Protein AF-Q2ERJ0-F1 (afdb_monomer)

pLDDT: mean 98.0, std 1.21, range [88.62, 98.75]

Sequence (90 aa):
AHIDLIIGPRGSPAESAFANALVNNKDGFTSLLAVVAPNLLTKPATVMFNKVTIKGAKQAVQMFGPAQRAVAMAVADCVEDGTIPANEAD

Structure (mmCIF, N/CA/C/O backbone):
data_AF-Q2ERJ0-F1
#
_entry.id   AF-Q2ERJ0-F1
#
loop_
_atom_site.group_PDB
_atom_site.id
_atom_site.type_symbol
_atom_site.label_atom_id
_atom_site.label_alt_id
_atom_site.label_comp_id
_atom_site.label_asym_id
_atom_site.label_entity_id
_atom_site.label_seq_id
_atom_site.pdbx_PDB_ins_code
_atom_site.Cartn_x
_atom_site.Cartn_y
_atom_site.Cartn_z
_atom_site.occupancy
_atom_site.B_iso_or_equiv
_atom_site.auth_seq_id
_atom_site.auth_comp_id
_atom_site.auth_asym_id
_atom_site.auth_atom_id
_atom_site.pdbx_PDB_model_num
ATOM 1 N N . ALA A 1 1 ? 10.138 -12.151 -0.424 1.00 88.62 1 ALA A N 1
ATOM 2 C CA . ALA A 1 1 ? 9.853 -10.703 -0.333 1.00 88.62 1 ALA A CA 1
ATOM 3 C C . ALA A 1 1 ? 10.356 -10.196 1.014 1.00 88.62 1 ALA A C 1
ATOM 5 O O . ALA A 1 1 ? 10.465 -11.007 1.923 1.00 88.62 1 ALA A O 1
ATOM 6 N N . HIS A 1 2 ? 10.680 -8.909 1.140 1.00 98.19 2 HIS A N 1
ATOM 7 C CA . HIS A 1 2 ? 11.059 -8.305 2.420 1.00 98.19 2 HIS A CA 1
ATOM 8 C C . HIS A 1 2 ? 10.272 -7.005 2.599 1.00 98.19 2 HIS A C 1
ATOM 10 O O . HIS A 1 2 ? 10.421 -6.086 1.791 1.00 98.19 2 HIS A O 1
ATOM 16 N N . ILE A 1 3 ? 9.414 -6.959 3.618 1.00 98.38 3 ILE A N 1
ATOM 17 C CA . ILE A 1 3 ? 8.473 -5.868 3.882 1.00 98.38 3 ILE A CA 1
ATOM 18 C C . ILE A 1 3 ? 8.891 -5.169 5.175 1.00 98.38 3 ILE A C 1
ATOM 20 O O . ILE A 1 3 ? 9.033 -5.835 6.193 1.00 98.38 3 ILE A O 1
ATOM 24 N N . ASP A 1 4 ? 9.054 -3.844 5.113 1.00 98.62 4 ASP A N 1
ATOM 25 C CA . ASP A 1 4 ? 9.016 -3.004 6.317 1.00 98.62 4 ASP A CA 1
ATOM 26 C C . ASP A 1 4 ? 7.642 -2.341 6.319 1.00 98.62 4 ASP A C 1
ATOM 28 O O . ASP A 1 4 ? 7.227 -1.809 5.286 1.00 98.62 4 ASP A O 1
ATOM 32 N N . LEU A 1 5 ? 6.931 -2.411 7.441 1.00 98.62 5 LEU A N 1
ATOM 33 C CA . LEU A 1 5 ? 5.539 -1.989 7.539 1.00 98.62 5 LEU A CA 1
ATOM 34 C C . LEU A 1 5 ? 5.330 -1.134 8.784 1.00 98.62 5 LEU A C 1
ATOM 36 O O . LEU A 1 5 ? 5.888 -1.407 9.844 1.00 98.62 5 LEU A O 1
ATOM 40 N N . ILE A 1 6 ? 4.494 -0.110 8.634 1.00 98.62 6 ILE A N 1
ATOM 41 C CA . ILE A 1 6 ? 3.970 0.704 9.726 1.00 98.62 6 ILE A CA 1
ATOM 42 C C . 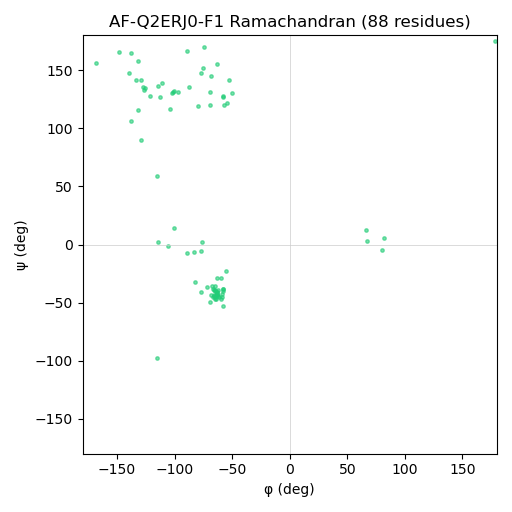ILE A 1 6 ? 2.449 0.688 9.601 1.00 98.62 6 ILE A C 1
ATOM 44 O O . ILE A 1 6 ? 1.916 0.870 8.508 1.00 98.62 6 ILE A O 1
ATOM 48 N N . ILE A 1 7 ? 1.771 0.495 10.726 1.00 98.50 7 ILE A N 1
ATOM 49 C CA . ILE A 1 7 ? 0.327 0.656 10.875 1.00 98.50 7 ILE A CA 1
ATOM 50 C C . ILE A 1 7 ? 0.081 1.547 12.091 1.00 98.50 7 ILE A C 1
ATOM 52 O O . ILE A 1 7 ? 0.803 1.465 13.086 1.00 98.50 7 ILE A O 1
ATOM 56 N N . GLY A 1 8 ? -0.905 2.431 12.005 1.00 98.31 8 GLY A N 1
ATOM 57 C CA . GLY A 1 8 ? -1.277 3.287 13.120 1.00 98.31 8 GLY A CA 1
ATOM 58 C C . GLY A 1 8 ? -2.601 4.000 12.869 1.00 98.31 8 GLY A C 1
ATOM 59 O O . GLY A 1 8 ? -2.987 4.171 11.712 1.00 98.31 8 GLY A O 1
ATOM 60 N N . PRO A 1 9 ? -3.295 4.416 13.939 1.00 98.44 9 PRO A N 1
ATOM 61 C CA . PRO A 1 9 ? -4.597 5.055 13.832 1.00 98.44 9 PRO A CA 1
ATOM 62 C C . PRO A 1 9 ? -4.483 6.502 13.337 1.00 98.44 9 PRO A C 1
ATOM 64 O O . PRO A 1 9 ? -3.400 7.103 13.313 1.00 98.44 9 PRO A O 1
ATOM 67 N N . ARG A 1 10 ? -5.633 7.094 13.012 1.00 98.06 10 ARG A N 1
ATOM 68 C CA . ARG A 1 10 ? -5.780 8.539 12.798 1.00 98.06 10 ARG A CA 1
ATOM 69 C C . ARG A 1 10 ? -5.229 9.336 13.991 1.00 98.06 10 ARG A C 1
ATOM 71 O O . ARG A 1 10 ? -5.377 8.931 15.141 1.00 98.06 10 ARG A O 1
ATOM 78 N N . GLY A 1 11 ? -4.578 10.462 13.718 1.00 98.12 11 GLY A N 1
ATOM 79 C CA . GLY A 1 11 ? -3.915 11.315 14.706 1.00 98.12 11 GLY A CA 1
ATOM 80 C C . GLY A 1 11 ? -2.529 10.827 15.142 1.00 98.12 11 GLY A C 1
ATOM 81 O O . GLY A 1 11 ? -1.851 11.525 15.894 1.00 98.12 11 GLY A O 1
ATOM 82 N N . SER A 1 12 ? -2.081 9.655 14.681 1.00 98.69 12 SER A N 1
ATOM 83 C CA . SER A 1 12 ? -0.749 9.128 14.992 1.00 98.69 12 SER A CA 1
ATOM 84 C C . SER A 1 12 ? 0.314 9.583 13.977 1.00 98.69 12 SER A C 1
ATOM 86 O O . SER A 1 12 ? -0.017 10.031 12.875 1.00 98.69 12 SER A O 1
ATOM 88 N N . PRO A 1 13 ? 1.616 9.405 14.276 1.00 98.69 13 PRO A N 1
ATOM 89 C CA . PRO A 1 13 ? 2.682 9.636 13.300 1.00 98.69 13 PRO A CA 1
ATOM 90 C C . PRO A 1 13 ? 2.536 8.835 11.996 1.00 98.69 13 PRO A C 1
ATOM 92 O O . PRO A 1 13 ? 3.068 9.266 10.974 1.00 98.69 13 PRO A O 1
ATOM 95 N N . ALA A 1 14 ? 1.809 7.708 12.003 1.00 98.62 14 ALA A N 1
ATOM 96 C CA . ALA A 1 14 ? 1.554 6.918 10.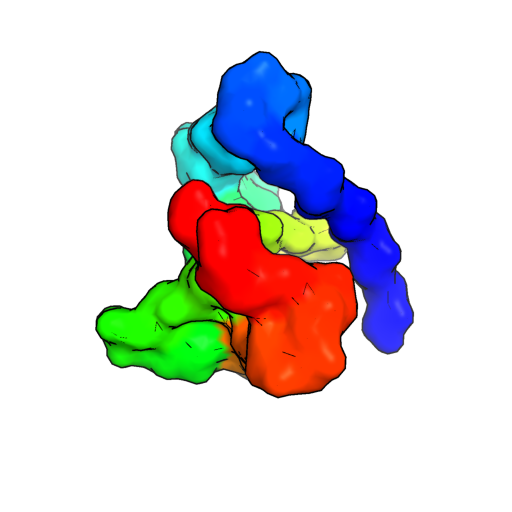800 1.00 98.62 14 ALA A CA 1
ATOM 97 C C . ALA A 1 14 ? 0.685 7.678 9.780 1.00 98.62 14 ALA A C 1
ATOM 99 O O . ALA A 1 14 ? 0.990 7.637 8.590 1.00 98.62 14 ALA A O 1
ATOM 100 N N . GLU A 1 15 ? -0.327 8.434 10.227 1.00 98.69 15 GLU A N 1
ATOM 101 C CA . GLU A 1 15 ? -1.178 9.250 9.341 1.00 98.69 15 GLU A CA 1
ATOM 102 C C . GLU A 1 15 ? -0.361 10.363 8.666 1.00 98.69 15 GLU A C 1
ATOM 104 O O . GLU A 1 15 ? -0.403 10.535 7.445 1.00 98.69 15 GLU A O 1
ATOM 109 N N . SER A 1 16 ? 0.454 11.077 9.445 1.00 98.56 16 SER A N 1
ATOM 110 C CA . SER A 1 16 ? 1.336 12.125 8.918 1.00 98.56 16 SER A CA 1
ATOM 111 C C . SER A 1 16 ? 2.385 11.560 7.955 1.00 98.56 16 SER A C 1
ATOM 113 O O . SER A 1 16 ? 2.640 12.143 6.900 1.00 98.56 16 SER A O 1
ATOM 115 N N . ALA A 1 17 ? 2.998 10.419 8.289 1.00 98.69 17 ALA A N 1
ATOM 116 C CA . ALA A 1 17 ? 3.961 9.752 7.416 1.00 98.69 17 ALA A CA 1
ATOM 117 C C . ALA A 1 17 ? 3.311 9.290 6.104 1.00 98.69 17 ALA A C 1
ATOM 119 O O . ALA A 1 17 ? 3.903 9.483 5.043 1.00 98.69 17 ALA A O 1
ATOM 120 N N . PHE A 1 18 ? 2.088 8.755 6.162 1.00 98.62 18 PHE A N 1
ATOM 121 C CA . PHE A 1 18 ? 1.304 8.370 4.989 1.00 98.62 18 PHE A CA 1
ATOM 122 C C . PHE A 1 18 ? 1.084 9.556 4.043 1.00 98.62 18 PHE A C 1
ATOM 124 O O . PHE A 1 18 ? 1.431 9.476 2.861 1.00 98.62 18 PHE A O 1
ATOM 131 N N . ALA A 1 19 ? 0.563 10.674 4.563 1.00 98.56 19 ALA A N 1
ATOM 132 C CA . ALA A 1 19 ? 0.267 11.855 3.754 1.00 98.56 19 ALA A CA 1
ATOM 133 C C . ALA A 1 19 ? 1.539 12.430 3.112 1.00 98.56 19 ALA A C 1
ATOM 135 O O . ALA A 1 19 ? 1.561 12.717 1.914 1.00 98.56 19 ALA A O 1
ATOM 136 N N . ASN A 1 20 ? 2.623 12.520 3.887 1.00 98.56 20 ASN A N 1
ATOM 137 C CA . ASN A 1 20 ? 3.913 13.009 3.404 1.00 98.56 20 ASN A CA 1
ATOM 138 C C . ASN A 1 20 ? 4.548 12.076 2.362 1.00 98.56 20 ASN A C 1
ATOM 140 O O . ASN A 1 20 ? 5.147 12.556 1.401 1.00 98.56 20 ASN A O 1
ATOM 144 N N . ALA A 1 21 ? 4.425 10.756 2.528 1.00 98.31 21 ALA A N 1
ATOM 145 C CA . ALA A 1 21 ? 4.960 9.785 1.577 1.00 98.31 21 ALA A CA 1
ATOM 146 C C . ALA A 1 21 ? 4.263 9.881 0.214 1.00 98.31 21 ALA A C 1
ATOM 148 O O . ALA A 1 21 ? 4.933 9.797 -0.815 1.00 98.31 21 ALA A O 1
ATOM 149 N N . LEU A 1 22 ? 2.941 10.084 0.205 1.00 98.31 22 LEU A N 1
ATOM 150 C CA . LEU A 1 22 ? 2.140 10.121 -1.019 1.00 98.31 22 LEU A CA 1
ATOM 151 C C . LEU A 1 22 ? 2.458 11.334 -1.907 1.00 98.31 22 LEU A C 1
ATOM 153 O O . LEU A 1 22 ? 2.453 11.220 -3.132 1.00 98.31 22 LEU A O 1
ATOM 157 N N . VAL A 1 23 ? 2.755 12.490 -1.306 1.00 98.44 23 VAL A N 1
ATOM 158 C CA . VAL A 1 23 ? 3.003 13.742 -2.047 1.00 98.44 23 VAL A CA 1
ATOM 159 C C . VAL A 1 23 ? 4.471 13.956 -2.442 1.00 98.44 23 VAL A C 1
ATOM 161 O O . VAL A 1 23 ? 4.770 14.898 -3.172 1.00 98.44 23 VAL A O 1
ATOM 164 N N . ASN A 1 24 ? 5.399 13.109 -1.985 1.00 98.25 24 ASN A N 1
ATOM 165 C CA . ASN A 1 24 ? 6.848 13.337 -2.094 1.00 98.25 24 ASN A CA 1
ATOM 166 C C . ASN A 1 24 ? 7.559 12.305 -2.988 1.00 98.25 24 ASN A C 1
ATOM 168 O O . ASN A 1 24 ? 8.463 11.589 -2.550 1.00 98.25 24 ASN A O 1
ATOM 172 N N . ASN A 1 25 ? 7.146 12.226 -4.251 1.00 98.25 25 ASN A N 1
ATOM 173 C CA . ASN A 1 25 ? 7.766 11.339 -5.237 1.00 98.25 25 ASN A CA 1
ATOM 174 C C . ASN A 1 25 ? 9.101 11.893 -5.757 1.00 98.25 25 ASN A C 1
ATOM 176 O O . ASN A 1 25 ? 9.280 13.105 -5.889 1.00 98.25 25 ASN A O 1
ATOM 180 N N . LYS A 1 26 ? 10.036 10.992 -6.079 1.00 97.88 26 LYS A N 1
ATOM 181 C CA . LYS A 1 26 ? 11.381 11.310 -6.586 1.00 97.88 26 LYS A CA 1
ATOM 182 C C . LYS A 1 26 ? 11.759 10.371 -7.730 1.00 97.88 26 LYS A C 1
ATOM 184 O O . LYS A 1 26 ? 11.138 9.325 -7.918 1.00 97.88 26 LYS A O 1
ATOM 189 N N . ASP A 1 27 ? 12.799 10.721 -8.483 1.00 98.19 27 ASP A N 1
ATOM 190 C CA . ASP A 1 27 ? 13.290 9.842 -9.546 1.00 98.19 27 ASP A CA 1
ATOM 191 C C . ASP A 1 27 ? 13.686 8.465 -8.987 1.00 98.19 27 ASP A C 1
ATOM 193 O O . ASP A 1 27 ? 14.392 8.351 -7.983 1.00 98.19 27 ASP A O 1
ATOM 197 N N . GLY A 1 28 ? 13.148 7.417 -9.607 1.00 97.94 28 GLY A N 1
ATOM 198 C CA . GLY A 1 28 ? 13.305 6.028 -9.185 1.00 97.94 28 GLY A CA 1
ATOM 199 C C . GLY A 1 28 ? 12.646 5.630 -7.857 1.00 97.94 28 GLY A C 1
ATOM 200 O O . GLY A 1 28 ? 12.783 4.466 -7.469 1.00 97.94 28 GLY A O 1
ATOM 201 N N . PHE A 1 29 ? 11.920 6.528 -7.178 1.00 98.50 29 PHE A N 1
ATOM 202 C CA . PHE A 1 29 ? 11.212 6.264 -5.918 1.00 98.50 29 PHE A CA 1
ATOM 203 C C . PHE A 1 29 ? 9.823 6.903 -5.921 1.00 98.50 29 PHE A C 1
ATOM 205 O O . PHE A 1 29 ? 9.672 8.118 -5.795 1.00 98.50 29 PHE A O 1
ATOM 212 N N . THR A 1 30 ? 8.792 6.075 -6.063 1.00 97.81 30 THR A N 1
ATOM 213 C CA . THR A 1 30 ? 7.403 6.532 -6.155 1.00 97.81 30 THR A CA 1
ATOM 214 C C . THR A 1 30 ? 6.542 5.806 -5.135 1.00 97.81 30 THR A C 1
ATOM 216 O O . THR A 1 30 ? 6.630 4.585 -4.989 1.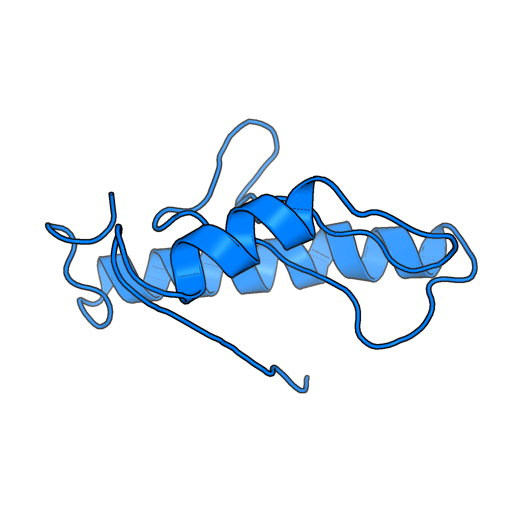00 97.81 30 THR A O 1
ATOM 219 N N . SER A 1 31 ? 5.699 6.575 -4.458 1.00 98.19 31 SER A N 1
ATOM 220 C CA . SER A 1 31 ? 4.694 6.104 -3.519 1.00 98.19 31 SER A CA 1
ATOM 221 C C . SER A 1 31 ? 3.320 6.115 -4.186 1.00 98.19 31 SER A C 1
ATOM 223 O O . SER A 1 31 ? 2.937 7.127 -4.772 1.00 98.19 31 SER A O 1
ATOM 225 N N . LEU A 1 32 ? 2.561 5.024 -4.079 1.00 97.88 32 LEU A N 1
ATOM 226 C CA . LEU A 1 32 ? 1.181 4.930 -4.577 1.00 97.88 32 LEU A CA 1
ATOM 227 C C . LEU A 1 32 ? 0.256 4.336 -3.517 1.00 97.88 32 LEU A C 1
ATOM 229 O O . LEU A 1 32 ? 0.695 3.618 -2.619 1.00 97.88 32 LEU A O 1
ATOM 233 N N . LEU A 1 33 ? -1.040 4.611 -3.650 1.00 98.50 33 LEU A N 1
ATOM 234 C CA . LEU A 1 33 ? -2.059 3.911 -2.877 1.00 98.50 33 LEU A CA 1
ATOM 235 C C . LEU A 1 33 ? -2.156 2.459 -3.344 1.00 98.50 33 LEU A C 1
ATOM 237 O O . LEU A 1 33 ? -2.283 2.207 -4.541 1.00 98.50 33 LEU A O 1
ATOM 241 N N . ALA A 1 34 ? -2.145 1.519 -2.401 1.00 98.50 34 ALA A N 1
ATOM 242 C CA . ALA A 1 34 ? -2.347 0.114 -2.708 1.00 98.50 34 ALA A CA 1
ATOM 243 C C . ALA A 1 34 ? -3.800 -0.120 -3.144 1.00 98.50 34 ALA A C 1
ATOM 245 O O . ALA A 1 34 ? -4.753 0.127 -2.400 1.00 98.50 34 ALA A O 1
ATOM 246 N N . VAL A 1 35 ? -3.965 -0.621 -4.364 1.00 98.31 35 VAL A N 1
ATOM 247 C CA . VAL A 1 35 ? -5.266 -0.983 -4.924 1.00 98.31 35 VAL A CA 1
ATOM 248 C C . VAL A 1 35 ? -5.347 -2.486 -5.150 1.00 98.31 35 VAL A C 1
ATOM 250 O O . VAL A 1 35 ? -4.417 -3.104 -5.671 1.00 98.31 35 VAL A O 1
ATOM 253 N N . VAL A 1 36 ? -6.484 -3.078 -4.788 1.00 97.00 36 VAL A N 1
ATOM 254 C CA . VAL A 1 36 ? -6.805 -4.469 -5.130 1.00 97.00 36 VAL A CA 1
ATOM 255 C C . VAL A 1 36 ? -6.940 -4.566 -6.650 1.00 97.00 36 VAL A C 1
ATOM 257 O O . VAL A 1 36 ? -6.367 -5.449 -7.285 1.00 97.00 36 VAL A O 1
ATOM 260 N N . ALA A 1 37 ? -7.643 -3.619 -7.261 1.00 96.12 37 ALA A N 1
ATOM 261 C CA . ALA A 1 37 ? -7.767 -3.464 -8.708 1.00 96.12 37 ALA A CA 1
ATOM 262 C C . ALA A 1 37 ? -7.924 -1.973 -9.054 1.00 96.12 37 ALA A C 1
ATOM 264 O O . ALA A 1 37 ? -8.216 -1.181 -8.158 1.00 96.12 37 ALA A O 1
ATOM 265 N N . PRO A 1 38 ? -7.763 -1.551 -10.323 1.00 95.56 38 PRO A N 1
ATOM 266 C CA . PRO A 1 38 ? -8.060 -0.174 -10.711 1.00 95.56 38 PRO A CA 1
ATOM 267 C C . PRO A 1 38 ? -9.449 0.259 -10.220 1.00 95.56 38 PRO A C 1
ATOM 269 O O . PRO A 1 38 ? -10.424 -0.460 -10.418 1.00 95.56 38 PRO A O 1
ATOM 272 N N . ASN A 1 39 ? -9.520 1.427 -9.575 1.00 96.69 39 ASN A N 1
ATOM 273 C CA . ASN A 1 39 ? -10.722 1.974 -8.924 1.00 96.69 39 ASN A CA 1
ATOM 274 C C . ASN A 1 39 ? -11.242 1.192 -7.696 1.00 96.69 39 ASN A C 1
ATOM 276 O O . ASN A 1 39 ? -12.338 1.480 -7.224 1.00 96.69 39 ASN A O 1
ATOM 280 N N . LEU A 1 40 ? -10.464 0.252 -7.148 1.00 97.56 40 LEU A N 1
ATOM 281 C CA . LEU A 1 40 ? -10.784 -0.493 -5.927 1.00 97.56 40 LEU A CA 1
ATOM 282 C C . LEU A 1 40 ? -9.598 -0.447 -4.949 1.00 97.56 40 LEU A C 1
ATOM 284 O O . LEU A 1 40 ? -8.691 -1.282 -4.996 1.00 97.56 40 LEU A O 1
ATOM 288 N N . LEU A 1 41 ? -9.598 0.567 -4.083 1.00 97.69 41 LEU A N 1
ATOM 289 C CA . LEU A 1 41 ? -8.608 0.749 -3.017 1.00 97.69 41 LEU A CA 1
ATOM 290 C C . LEU A 1 41 ? -8.759 -0.323 -1.937 1.00 97.69 41 LEU A C 1
ATOM 292 O O . LEU A 1 41 ? -9.877 -0.724 -1.621 1.00 97.69 41 LEU A O 1
ATOM 296 N N . THR A 1 42 ? -7.638 -0.750 -1.352 1.00 98.25 42 THR A N 1
ATOM 297 C CA . THR A 1 42 ? -7.693 -1.543 -0.118 1.00 98.25 42 THR A CA 1
ATOM 298 C C . THR A 1 42 ? -8.024 -0.650 1.081 1.00 98.25 42 THR A C 1
ATOM 300 O O . THR A 1 42 ? -7.709 0.548 1.086 1.00 98.25 42 THR A O 1
ATOM 303 N N . LYS A 1 43 ? -8.663 -1.240 2.090 1.00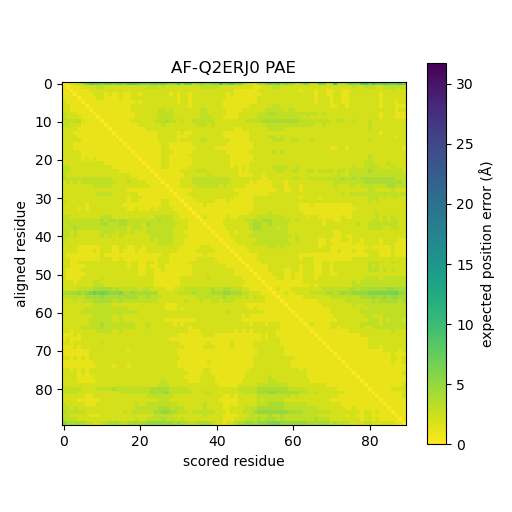 98.06 43 LYS A N 1
ATOM 304 C CA . LYS A 1 43 ? -8.964 -0.624 3.382 1.00 98.06 43 LYS A CA 1
ATOM 305 C C . LYS A 1 43 ? -8.430 -1.540 4.489 1.00 98.06 43 LYS A C 1
ATOM 307 O O . LYS A 1 43 ? -8.670 -2.739 4.385 1.00 98.06 43 LYS A O 1
ATOM 312 N N . PRO A 1 44 ? -7.716 -1.015 5.505 1.00 98.50 44 PRO A N 1
ATOM 313 C CA . PRO A 1 44 ? -7.351 0.392 5.718 1.00 98.50 44 PRO A CA 1
ATOM 314 C C . PRO A 1 44 ? -6.441 0.995 4.639 1.00 98.50 44 PRO A C 1
ATOM 316 O O . PRO A 1 44 ? -5.729 0.295 3.9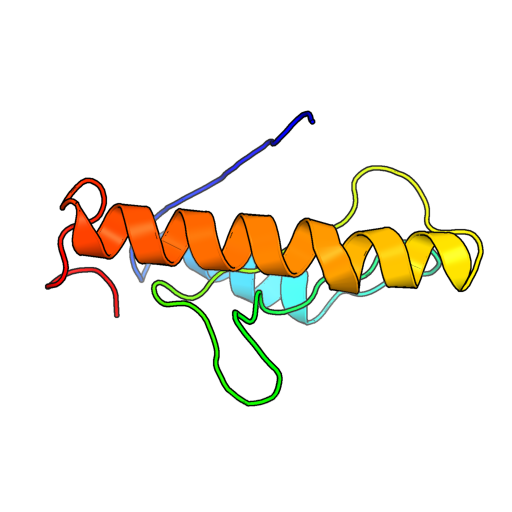14 1.00 98.50 44 PRO A O 1
ATOM 319 N N . ALA A 1 45 ? -6.506 2.325 4.505 1.00 98.50 45 ALA A N 1
ATOM 320 C CA . ALA A 1 45 ? -5.779 3.059 3.473 1.00 98.50 45 ALA A CA 1
ATOM 321 C C . ALA A 1 45 ? -4.271 2.785 3.577 1.00 98.50 45 ALA A C 1
ATOM 323 O O . ALA A 1 45 ? -3.637 3.070 4.589 1.00 98.50 45 ALA A O 1
ATOM 324 N N . THR A 1 46 ? -3.696 2.238 2.509 1.00 98.75 46 THR A N 1
ATOM 325 C CA . THR A 1 46 ? -2.314 1.750 2.503 1.00 98.75 46 THR A 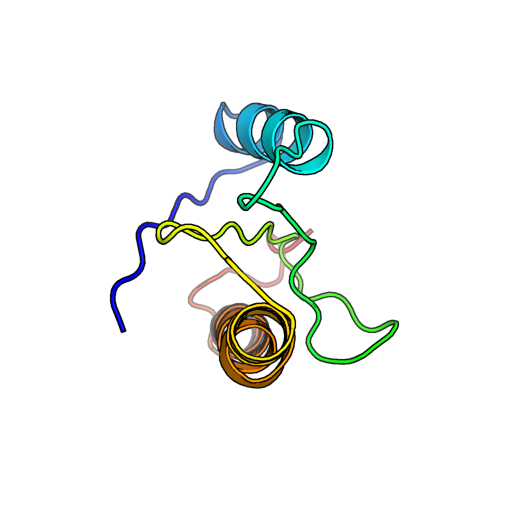CA 1
ATOM 326 C C . THR A 1 46 ? -1.509 2.472 1.431 1.00 98.75 46 THR A C 1
ATOM 328 O O . THR A 1 46 ? -1.914 2.508 0.269 1.00 98.75 46 THR A O 1
ATOM 331 N N . VAL A 1 47 ? -0.359 3.035 1.807 1.00 98.50 47 VAL A N 1
ATOM 332 C CA . VAL A 1 47 ? 0.627 3.584 0.866 1.00 98.50 47 VAL A CA 1
ATOM 333 C C . VAL A 1 47 ? 1.761 2.580 0.682 1.00 98.50 47 VAL A C 1
ATOM 335 O O . VAL A 1 47 ? 2.301 2.049 1.651 1.00 98.50 47 VAL A O 1
ATOM 338 N N . MET A 1 48 ? 2.132 2.316 -0.565 1.00 98.19 48 MET A N 1
ATOM 339 C CA . MET A 1 48 ? 3.270 1.478 -0.929 1.00 98.19 48 MET A CA 1
ATOM 340 C C . MET A 1 48 ? 4.374 2.323 -1.535 1.00 98.19 48 MET A C 1
ATOM 342 O O . MET A 1 48 ? 4.102 3.172 -2.377 1.00 98.19 48 MET A O 1
ATOM 346 N N . PHE A 1 49 ? 5.617 2.030 -1.165 1.00 98.25 49 PHE A N 1
ATOM 347 C CA . PHE A 1 49 ? 6.812 2.688 -1.681 1.00 98.25 49 PHE A CA 1
ATOM 348 C C . PHE A 1 49 ? 7.925 1.660 -1.911 1.00 98.25 49 PHE A C 1
ATOM 350 O O . PHE A 1 49 ? 8.035 0.652 -1.208 1.00 98.25 49 PHE A O 1
ATOM 357 N N . ASN A 1 50 ? 8.761 1.890 -2.922 1.00 98.50 50 ASN A N 1
ATOM 358 C CA . ASN A 1 50 ? 9.833 0.969 -3.285 1.00 98.50 50 ASN A CA 1
ATOM 359 C C . ASN A 1 50 ? 11.127 1.248 -2.498 1.00 98.50 50 ASN A C 1
ATOM 361 O O . ASN A 1 50 ? 11.569 2.385 -2.403 1.00 98.50 50 ASN A O 1
ATOM 365 N N . LYS A 1 51 ? 11.785 0.195 -1.989 1.00 98.31 51 LYS A N 1
ATOM 366 C CA . LYS A 1 51 ? 13.125 0.303 -1.367 1.00 98.31 51 LYS A CA 1
ATOM 367 C C . LYS A 1 51 ? 14.261 0.306 -2.395 1.00 98.31 51 LYS A C 1
ATOM 369 O O . LYS A 1 51 ? 15.308 0.900 -2.175 1.00 98.31 51 LYS A O 1
ATOM 374 N N . VAL A 1 52 ? 14.068 -0.396 -3.510 1.00 98.25 52 VAL A N 1
ATOM 375 C CA . VAL A 1 52 ? 15.053 -0.508 -4.595 1.00 98.25 52 VAL A CA 1
ATOM 376 C C . VAL A 1 52 ? 14.714 0.510 -5.669 1.00 98.25 52 VAL A C 1
ATOM 378 O O . VAL A 1 52 ? 13.565 0.554 -6.105 1.00 98.25 52 VAL A O 1
ATOM 381 N N . THR A 1 53 ? 15.701 1.285 -6.121 1.00 98.56 53 THR A N 1
ATOM 382 C CA . THR A 1 53 ? 15.530 2.271 -7.196 1.00 98.56 53 THR A CA 1
ATOM 383 C C . THR A 1 53 ? 14.944 1.623 -8.450 1.00 98.56 53 THR A C 1
ATOM 385 O O . THR A 1 53 ? 15.534 0.696 -9.016 1.00 98.56 53 THR A O 1
ATOM 388 N N . ILE A 1 54 ? 13.798 2.130 -8.899 1.00 98.38 54 ILE A N 1
ATOM 389 C CA . ILE A 1 54 ? 13.167 1.737 -10.159 1.00 98.38 54 ILE A CA 1
ATOM 390 C C . ILE A 1 54 ? 13.881 2.472 -11.294 1.00 98.38 54 ILE A C 1
ATOM 392 O O . ILE A 1 54 ? 13.887 3.694 -11.341 1.00 98.38 54 ILE A O 1
ATOM 396 N N . LYS A 1 55 ? 14.483 1.724 -12.220 1.00 97.94 55 LYS A N 1
ATOM 397 C CA . LYS A 1 55 ? 15.263 2.266 -13.348 1.00 97.94 55 LYS A CA 1
ATOM 398 C C . LYS A 1 55 ? 14.541 2.165 -14.693 1.00 97.94 55 LYS A C 1
ATOM 400 O O . LYS A 1 55 ? 15.087 2.560 -15.716 1.00 97.94 55 LYS A O 1
ATOM 405 N N . GLY A 1 56 ? 13.338 1.594 -14.722 1.00 96.56 56 GLY A N 1
ATOM 406 C CA . GLY A 1 56 ? 12.571 1.460 -15.954 1.00 96.56 56 GLY A CA 1
ATOM 407 C C . GLY A 1 56 ? 11.241 0.734 -15.790 1.00 96.56 56 GLY A C 1
ATOM 408 O O . GLY A 1 56 ? 10.920 0.187 -14.731 1.00 96.56 56 GLY A O 1
ATOM 409 N N . ALA A 1 57 ? 10.481 0.694 -16.885 1.00 97.31 57 ALA A N 1
ATOM 410 C CA . ALA A 1 57 ? 9.090 0.246 -16.901 1.00 97.31 57 ALA A CA 1
ATOM 411 C C . ALA A 1 57 ? 8.889 -1.186 -16.383 1.00 97.31 57 ALA A C 1
ATOM 413 O O . ALA A 1 57 ? 7.939 -1.442 -15.653 1.00 97.31 57 ALA A O 1
ATOM 414 N N . LYS A 1 58 ? 9.801 -2.122 -16.687 1.00 97.69 58 LYS A N 1
ATOM 415 C CA . LYS A 1 58 ? 9.689 -3.515 -16.216 1.00 97.69 58 LYS A CA 1
ATOM 416 C C . LYS A 1 58 ? 9.644 -3.604 -14.686 1.00 97.69 58 LYS A C 1
ATOM 418 O O . LYS A 1 58 ? 8.829 -4.343 -14.146 1.00 97.69 58 LYS A O 1
ATOM 423 N N . GLN A 1 59 ? 10.486 -2.834 -13.997 1.00 97.88 59 GLN A N 1
ATOM 424 C CA . GLN A 1 59 ? 10.507 -2.798 -12.532 1.00 97.88 59 GLN A CA 1
ATOM 425 C C . GLN A 1 59 ? 9.279 -2.073 -11.971 1.00 97.88 59 GLN A C 1
ATOM 427 O O . GLN A 1 59 ? 8.719 -2.515 -10.970 1.00 97.88 59 GLN A O 1
ATOM 432 N N . ALA A 1 60 ? 8.812 -1.015 -12.644 1.00 97.12 60 ALA A N 1
ATOM 433 C CA . ALA A 1 60 ? 7.576 -0.330 -12.273 1.00 97.12 60 ALA A CA 1
ATOM 434 C C . ALA A 1 60 ? 6.360 -1.267 -12.357 1.00 97.12 60 ALA A C 1
ATOM 436 O O . ALA A 1 60 ? 5.582 -1.339 -11.412 1.00 97.12 60 ALA A O 1
ATOM 437 N N . VAL A 1 61 ? 6.237 -2.054 -13.432 1.00 97.69 61 VAL A N 1
ATOM 438 C CA . VAL A 1 61 ? 5.159 -3.046 -13.591 1.00 97.69 61 VAL A CA 1
ATOM 439 C C . VAL A 1 61 ? 5.258 -4.153 -12.543 1.00 97.69 61 VAL A C 1
ATOM 441 O O . VAL A 1 61 ? 4.233 -4.608 -12.054 1.00 97.69 61 VAL A O 1
ATOM 444 N N . GLN A 1 62 ? 6.463 -4.574 -12.145 1.00 97.44 62 GLN A N 1
ATOM 445 C CA . GLN A 1 62 ? 6.626 -5.540 -11.051 1.00 97.44 62 GLN A CA 1
ATOM 446 C C . GLN A 1 62 ? 6.140 -4.978 -9.706 1.00 97.44 62 GLN A C 1
ATOM 448 O O . GLN A 1 62 ? 5.443 -5.681 -8.973 1.00 97.44 62 GLN A O 1
ATOM 453 N N . MET A 1 63 ? 6.477 -3.721 -9.397 1.00 97.44 63 MET A N 1
ATOM 454 C CA . MET A 1 63 ? 6.068 -3.057 -8.155 1.00 97.44 63 MET A CA 1
ATOM 455 C C . MET A 1 63 ? 4.559 -2.776 -8.130 1.00 97.44 63 MET A C 1
ATOM 457 O O . MET A 1 63 ? 3.869 -3.150 -7.186 1.00 97.44 63 MET A O 1
ATOM 461 N N . PHE A 1 64 ? 4.026 -2.180 -9.194 1.00 96.25 64 PHE A N 1
ATOM 462 C CA . PHE A 1 64 ? 2.643 -1.696 -9.257 1.00 96.25 64 PHE A CA 1
ATOM 463 C C . PHE A 1 64 ? 1.686 -2.641 -10.001 1.00 96.25 64 PHE A C 1
ATOM 465 O O . PHE A 1 64 ? 0.566 -2.269 -10.338 1.00 96.25 64 PHE A O 1
ATOM 472 N N . GLY A 1 65 ? 2.112 -3.883 -10.232 1.00 97.31 65 GLY A N 1
ATOM 473 C CA . GLY A 1 65 ? 1.286 -4.983 -10.724 1.00 97.31 65 GLY A CA 1
ATOM 474 C C . GLY A 1 65 ? 1.174 -6.084 -9.666 1.00 97.31 65 GLY A C 1
ATOM 475 O O . GLY A 1 65 ? 0.364 -5.957 -8.746 1.00 97.31 65 GLY A O 1
ATOM 476 N N . PRO A 1 66 ? 1.982 -7.158 -9.749 1.00 98.12 66 PRO A N 1
ATOM 477 C CA . PRO A 1 66 ? 1.865 -8.296 -8.845 1.00 98.12 66 PRO A CA 1
ATOM 478 C C . PRO A 1 66 ? 2.176 -7.943 -7.385 1.00 98.12 66 PRO A C 1
ATOM 480 O O . PRO A 1 66 ? 1.468 -8.419 -6.501 1.00 98.12 66 PRO A O 1
ATOM 483 N N . ALA A 1 67 ? 3.182 -7.100 -7.107 1.00 98.25 67 ALA A N 1
ATOM 484 C CA . ALA A 1 67 ? 3.496 -6.733 -5.724 1.00 98.25 67 ALA A CA 1
ATOM 485 C 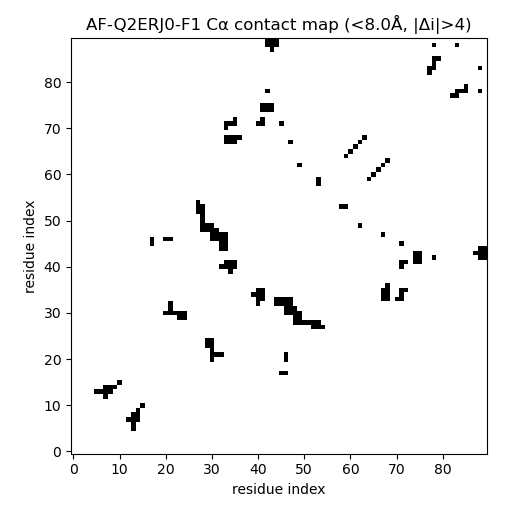C . ALA A 1 67 ? 2.389 -5.867 -5.100 1.00 98.25 67 ALA A C 1
ATOM 487 O O . ALA A 1 67 ? 1.959 -6.151 -3.986 1.00 98.25 67 ALA A O 1
ATOM 488 N N . GLN A 1 68 ? 1.870 -4.879 -5.835 1.00 98.56 68 GLN A N 1
ATOM 489 C CA . GLN A 1 68 ? 0.736 -4.070 -5.387 1.00 98.56 68 GLN A CA 1
ATOM 490 C C . GLN A 1 68 ? -0.513 -4.908 -5.115 1.00 98.56 68 GLN A C 1
ATOM 492 O O . GLN A 1 68 ? -1.102 -4.772 -4.045 1.00 98.56 68 GLN A O 1
ATOM 497 N N . ARG A 1 69 ? -0.885 -5.815 -6.030 1.00 98.25 69 ARG A N 1
ATOM 498 C CA . ARG A 1 69 ? -2.029 -6.712 -5.812 1.00 98.25 69 ARG A CA 1
ATOM 499 C C . ARG A 1 69 ? -1.835 -7.560 -4.558 1.00 98.25 69 ARG A C 1
ATOM 501 O O . ARG A 1 69 ? -2.768 -7.680 -3.776 1.00 98.25 69 ARG A O 1
ATOM 508 N N . ALA A 1 70 ? -0.646 -8.133 -4.368 1.00 98.38 70 ALA A N 1
ATOM 509 C CA . ALA A 1 70 ? -0.358 -8.981 -3.215 1.00 98.38 70 ALA A CA 1
ATOM 510 C C . ALA A 1 70 ? -0.451 -8.209 -1.891 1.00 98.38 70 ALA A C 1
ATOM 512 O O . ALA A 1 70 ? -1.054 -8.707 -0.948 1.00 98.38 70 ALA A O 1
ATOM 513 N N . VAL A 1 71 ? 0.089 -6.987 -1.827 1.00 98.75 71 VAL A N 1
ATOM 514 C CA . VAL A 1 71 ? -0.008 -6.145 -0.623 1.00 98.75 71 VAL A CA 1
ATOM 515 C C . VAL A 1 71 ? -1.451 -5.715 -0.363 1.00 98.75 71 VAL A C 1
ATOM 517 O O . VAL A 1 71 ? -1.918 -5.824 0.764 1.00 98.75 71 VAL A O 1
ATOM 520 N N . ALA A 1 72 ? -2.176 -5.271 -1.392 1.00 98.75 72 ALA A N 1
ATOM 521 C CA . ALA A 1 72 ? -3.562 -4.836 -1.239 1.00 98.75 72 ALA A CA 1
ATOM 522 C C . ALA A 1 72 ? -4.493 -5.973 -0.788 1.00 98.75 72 ALA A C 1
ATOM 524 O O . ALA A 1 72 ? -5.345 -5.741 0.068 1.00 98.75 72 ALA A O 1
ATOM 525 N N . MET A 1 73 ? -4.310 -7.177 -1.346 1.00 98.62 73 MET A N 1
ATOM 526 C CA . MET A 1 73 ? -5.018 -8.387 -0.919 1.00 98.62 73 MET A CA 1
ATOM 527 C C . MET A 1 73 ? -4.659 -8.763 0.514 1.00 98.62 73 MET A C 1
ATOM 529 O O . MET A 1 73 ? -5.564 -8.948 1.302 1.00 98.62 73 MET A O 1
ATOM 533 N N . ALA A 1 74 ? -3.374 -8.778 0.885 1.00 98.75 74 ALA A N 1
ATOM 534 C CA . ALA A 1 74 ? -2.974 -9.111 2.252 1.00 98.75 74 ALA A CA 1
ATOM 535 C C . ALA A 1 74 ? -3.614 -8.180 3.296 1.00 98.75 74 ALA A C 1
ATOM 537 O O . ALA A 1 74 ? -4.018 -8.637 4.356 1.00 98.75 74 ALA A O 1
ATOM 538 N N . VAL A 1 75 ? -3.745 -6.882 2.995 1.00 98.75 75 VAL A N 1
ATOM 539 C CA . VAL A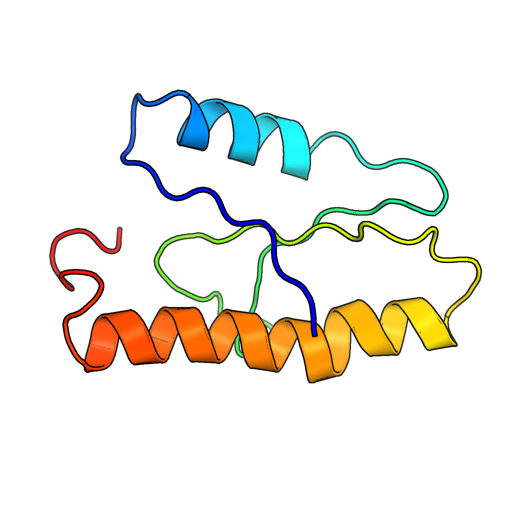 1 75 ? -4.458 -5.938 3.873 1.00 98.75 75 VAL A CA 1
ATOM 540 C C . VAL A 1 75 ? -5.950 -6.272 3.960 1.00 98.75 75 VAL A C 1
ATOM 542 O O . VAL A 1 75 ? -6.496 -6.277 5.058 1.00 98.75 75 VAL A O 1
ATOM 545 N N . ALA A 1 76 ? -6.595 -6.569 2.829 1.00 98.56 76 ALA A N 1
ATOM 546 C CA . ALA A 1 76 ? -8.014 -6.919 2.794 1.00 98.56 76 ALA A CA 1
ATOM 547 C C . ALA A 1 76 ? -8.300 -8.244 3.524 1.00 98.56 76 ALA A C 1
ATOM 549 O O . ALA A 1 76 ? -9.233 -8.307 4.319 1.00 98.56 76 ALA A O 1
ATOM 550 N N . ASP A 1 77 ? -7.458 -9.256 3.314 1.00 98.69 77 ASP A N 1
ATOM 551 C CA . ASP A 1 77 ? -7.550 -10.565 3.963 1.00 98.69 77 ASP A CA 1
ATOM 552 C C . ASP A 1 77 ? -7.378 -10.423 5.488 1.00 98.69 77 ASP A C 1
ATOM 554 O O . ASP A 1 77 ? -8.138 -11.019 6.243 1.00 98.69 77 ASP A O 1
ATOM 558 N N . CYS A 1 78 ? -6.467 -9.554 5.956 1.00 98.75 78 CYS A N 1
ATOM 559 C CA . CYS A 1 78 ? -6.332 -9.236 7.384 1.00 98.75 78 CYS A CA 1
ATOM 560 C C . CYS A 1 78 ? -7.584 -8.569 7.980 1.00 98.75 78 CYS A C 1
ATOM 562 O O . CYS A 1 78 ? -7.813 -8.663 9.183 1.00 98.75 78 CYS A O 1
ATOM 564 N N . VAL A 1 79 ? -8.371 -7.835 7.186 1.00 98.50 79 VAL A N 1
ATOM 565 C CA . VAL A 1 79 ? -9.658 -7.288 7.652 1.00 98.50 79 VAL A CA 1
ATOM 566 C C . VAL A 1 79 ? -10.724 -8.382 7.680 1.00 98.50 79 VAL A C 1
ATOM 568 O O . VAL A 1 79 ? -11.510 -8.449 8.624 1.00 98.50 79 VAL A O 1
ATOM 571 N N . GLU A 1 80 ? -10.742 -9.250 6.668 1.00 98.25 80 GLU A N 1
ATOM 572 C CA . GLU A 1 80 ? -11.676 -10.375 6.573 1.00 98.25 80 GLU A CA 1
ATOM 573 C C . GLU A 1 80 ? -11.478 -11.392 7.709 1.00 98.25 80 GLU A C 1
ATOM 575 O O . GLU A 1 80 ? -12.458 -11.844 8.304 1.00 98.25 80 GLU A O 1
ATOM 580 N N . ASP A 1 81 ? -10.227 -11.717 8.049 1.00 98.25 81 ASP A N 1
ATOM 581 C CA . ASP A 1 81 ? -9.891 -12.673 9.112 1.00 98.25 81 ASP A CA 1
ATOM 582 C C . ASP A 1 81 ? -9.901 -12.070 10.530 1.00 98.25 81 ASP A C 1
ATOM 584 O O . ASP A 1 81 ? -9.792 -12.798 11.522 1.00 98.25 81 ASP A O 1
ATOM 588 N N . GLY A 1 82 ? -10.084 -10.750 10.635 1.00 98.12 82 GLY A N 1
ATOM 589 C CA . GLY A 1 82 ? -10.173 -10.016 11.895 1.00 98.12 82 GLY A CA 1
ATOM 590 C C . GLY A 1 82 ? -8.831 -9.658 12.539 1.00 98.12 82 GLY A C 1
ATOM 591 O O . GLY A 1 82 ? -8.834 -9.105 13.641 1.00 98.12 82 GLY A O 1
ATOM 592 N N . THR A 1 83 ? -7.695 -9.918 11.883 1.00 98.56 83 THR A N 1
ATOM 593 C CA . THR A 1 83 ? -6.371 -9.431 12.314 1.00 98.56 83 THR A CA 1
ATOM 594 C C . THR A 1 83 ? -6.345 -7.903 12.408 1.00 98.56 83 THR A C 1
ATOM 596 O O . THR A 1 83 ? -5.774 -7.342 13.346 1.00 98.56 83 THR A O 1
ATOM 599 N N . ILE A 1 84 ? -6.984 -7.225 11.453 1.00 98.62 84 ILE A N 1
ATOM 600 C CA . ILE A 1 84 ? -7.352 -5.811 11.525 1.00 98.62 84 ILE A CA 1
ATOM 601 C C . ILE A 1 84 ? -8.860 -5.762 11.811 1.00 98.62 84 ILE A C 1
ATOM 603 O O . ILE A 1 84 ? -9.641 -6.214 10.974 1.00 98.62 84 ILE A O 1
ATOM 607 N N . PRO A 1 85 ? -9.306 -5.217 12.957 1.00 98.50 85 PRO A N 1
ATOM 608 C CA . PRO A 1 85 ? -10.730 -5.128 13.261 1.00 98.50 85 PRO A CA 1
ATOM 609 C C . PRO A 1 85 ? -11.486 -4.339 12.183 1.00 98.50 85 PRO A C 1
ATOM 611 O O . PRO A 1 85 ? -11.138 -3.200 11.875 1.00 98.50 85 PRO A O 1
ATOM 614 N N . ALA A 1 86 ? -12.548 -4.920 11.619 1.00 98.19 86 ALA A N 1
ATOM 615 C CA . ALA A 1 86 ? -13.300 -4.302 10.521 1.00 98.19 86 ALA A CA 1
AT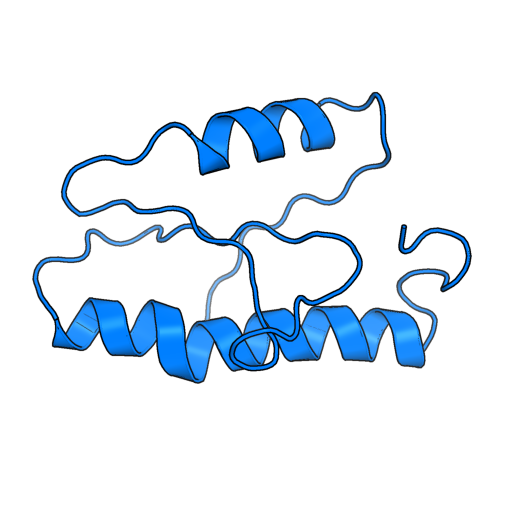OM 616 C C . ALA A 1 86 ? -13.908 -2.934 10.885 1.00 98.19 86 ALA A C 1
ATOM 618 O O . ALA A 1 86 ? -14.047 -2.068 10.027 1.00 98.19 86 ALA A O 1
ATOM 619 N N . ASN A 1 87 ? -14.231 -2.713 12.162 1.00 97.94 87 ASN A N 1
ATOM 620 C CA . ASN A 1 87 ? -14.726 -1.435 12.680 1.00 97.94 87 ASN A CA 1
ATOM 621 C C . ASN A 1 87 ? -13.629 -0.366 12.867 1.00 97.94 87 ASN A C 1
ATOM 623 O O . ASN A 1 87 ? -13.956 0.768 13.205 1.00 97.94 87 ASN A O 1
ATOM 627 N N . GLU A 1 88 ? -12.357 -0.718 12.670 1.00 97.75 88 GLU A N 1
ATOM 628 C CA . GLU A 1 88 ? -11.198 0.185 12.722 1.00 97.75 88 GLU A CA 1
ATOM 629 C C . GLU A 1 88 ? -10.511 0.340 11.353 1.00 97.75 88 GLU A C 1
ATOM 631 O O . GLU A 1 88 ? -9.508 1.041 11.233 1.00 97.75 88 GLU A O 1
ATOM 636 N N . ALA A 1 89 ? -11.037 -0.298 10.303 1.00 97.44 89 ALA A N 1
ATOM 637 C CA . ALA A 1 89 ? -10.434 -0.305 8.971 1.00 97.44 89 ALA A CA 1
ATOM 638 C C . ALA A 1 89 ? -10.629 1.010 8.177 1.00 97.44 89 ALA A C 1
ATOM 640 O O . ALA A 1 89 ? -10.187 1.095 7.027 1.00 97.44 89 ALA A O 1
ATOM 641 N N . ASP A 1 90 ? -11.271 2.030 8.756 1.00 95.38 90 ASP A N 1
ATOM 642 C CA . ASP A 1 90 ? -11.648 3.284 8.084 1.00 95.38 90 ASP A CA 1
ATOM 643 C C . ASP A 1 90 ? -10.905 4.546 8.545 1.00 95.38 90 ASP A C 1
ATOM 645 O O . ASP A 1 90 ? -10.745 4.782 9.763 1.00 95.38 90 ASP A O 1
#

Mean predicted aligned error: 1.96 Å

Secondary structure (DSSP, 8-state):
---------TTSHHHHHHHHHHH--BTTB-EEE-EEETTEE-SS--EEE-SSPP-SHHHHHHIIIIIHHHHHHHHHHHHHTTSS-GGG--

Nearest PDB structures (foldseek):
  1y5y-assembly1_B  TM=1.004E+00  e=7.304E-12  Methylorubrum extorquens AM1
  5tse-assembly3_C  TM=3.118E-01  e=2.489E+00  Acinetobacter baumannii

Radius of gyration: 13.33 Å; Cα contacts (8 Å, |Δi|>4): 103; chains: 1; bounding box: 30×26×32 Å

Solvent-accessible surface area (backbone atoms only — not comparable to full-atom values): 5350 Å² total; per-residue (Å²): 141,89,84,88,86,87,86,61,56,88,93,35,73,48,44,57,49,48,57,54,47,57,75,60,62,52,92,41,34,59,41,44,73,28,30,55,46,94,97,36,71,28,49,46,86,42,77,43,68,61,92,63,76,42,89,48,67,73,53,48,48,48,50,73,38,66,48,25,31,52,54,15,43,53,46,37,49,31,32,73,74,49,80,40,49,67,94,68,34,120

Foldseek 3Di:
DDDDDDDDAPPDVVVVCQVVQQVDADQQKHKDWQALDVVHGAFPTDIDIDPDRDPDDVVVCVCNPPVSNVVSVVRNVCCVVCVPPVVRRD